Protein AF-A0A2V8VK00-F1 (afdb_monomer)

Nearest PDB structures (foldseek):
  5z41-assembly1_A-2  TM=3.852E-01  e=3.040E+00  Aquifex aeolicus VF5
  3bp3-assembly2_B  TM=2.885E-01  e=4.150E+00  Escherichia coli
  1in0-assembly2_B  TM=1.964E-01  e=1.967E+00  Haemophilus influenzae
  1o2f-assembly1_B  TM=2.904E-01  e=8.755E+00  Escherichia coli

Mean predicted aligned error: 4.81 Å

Secondary structure (DSSP, 8-state):
--PPP------EEEEEETTEEEEEEPPHHHHHHHHHTT---S-EEEETTEEEE---HHHHHHHHHHTTT-TTTT-EEEEEE---

pLDDT: mean 89.37, std 7.29, range [50.22, 97.0]

Radius of gyration: 15.13 Å; Cα contacts (8 Å, |Δi|>4): 91; chains: 1; bounding box: 39×24×43 Å

Structure (mmCIF, N/CA/C/O backbone):
data_AF-A0A2V8VK00-F1
#
_entry.id   AF-A0A2V8VK00-F1
#
loop_
_atom_site.group_PDB
_atom_site.id
_atom_site.type_symbol
_atom_site.label_atom_id
_atom_site.label_alt_id
_atom_site.label_comp_id
_atom_site.label_asym_id
_atom_site.label_entity_id
_atom_s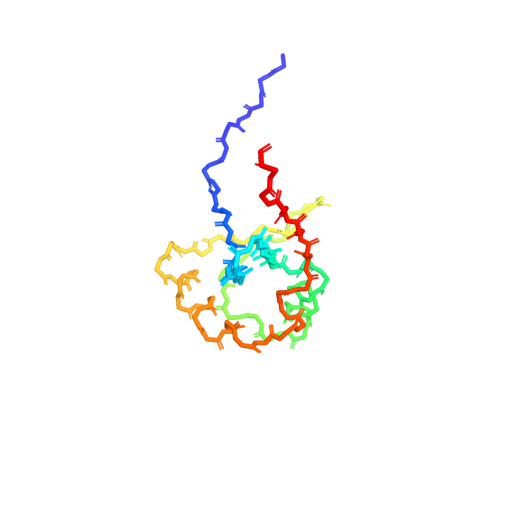ite.label_seq_id
_atom_site.pdbx_PDB_ins_code
_atom_site.Cartn_x
_atom_site.Cartn_y
_atom_site.Cartn_z
_atom_site.occupancy
_atom_site.B_iso_or_equiv
_atom_site.auth_seq_id
_atom_site.auth_comp_id
_atom_site.auth_asym_id
_atom_site.auth_atom_id
_atom_site.pdbx_PDB_model_num
ATOM 1 N N . MET A 1 1 ? 20.399 6.008 22.279 1.00 50.22 1 MET A N 1
ATOM 2 C CA . MET A 1 1 ? 19.010 6.296 21.865 1.00 50.22 1 MET A CA 1
ATOM 3 C C . MET A 1 1 ? 18.452 5.009 21.284 1.00 50.22 1 MET A C 1
ATOM 5 O O . MET A 1 1 ? 19.029 4.512 20.329 1.00 50.22 1 MET A O 1
ATOM 9 N N . TYR A 1 2 ? 17.465 4.399 21.939 1.00 63.78 2 TYR A N 1
ATOM 10 C CA . TYR A 1 2 ? 16.864 3.134 21.508 1.00 63.78 2 TYR A CA 1
ATOM 11 C C . TYR A 1 2 ? 15.609 3.472 20.708 1.00 63.78 2 TYR A C 1
ATOM 13 O O . TYR A 1 2 ? 14.691 4.077 21.257 1.00 63.78 2 TYR A O 1
ATOM 21 N N . TYR A 1 3 ? 15.599 3.146 19.420 1.00 72.81 3 TYR A N 1
ATOM 22 C CA . TYR A 1 3 ? 14.390 3.222 18.609 1.00 72.81 3 TYR A CA 1
ATOM 23 C C . TYR A 1 3 ? 13.737 1.841 18.652 1.00 72.81 3 TYR A C 1
ATOM 25 O O . TYR A 1 3 ? 14.394 0.876 18.257 1.00 72.81 3 TYR A O 1
ATOM 33 N N . PRO A 1 4 ? 12.502 1.704 19.160 1.00 73.62 4 PRO A N 1
ATOM 34 C CA . PRO A 1 4 ? 11.800 0.434 19.063 1.00 73.62 4 PRO A CA 1
ATOM 35 C C . PRO A 1 4 ? 11.635 0.074 17.581 1.00 73.62 4 PRO A C 1
ATOM 37 O O . PRO A 1 4 ? 11.187 0.898 16.785 1.00 73.62 4 PRO A O 1
ATOM 40 N N . SER A 1 5 ? 12.024 -1.145 17.206 1.00 76.31 5 SER A N 1
ATOM 41 C CA . SER A 1 5 ? 11.717 -1.692 15.886 1.00 76.31 5 SER A CA 1
ATOM 42 C C . SER A 1 5 ? 10.238 -2.051 15.839 1.00 76.31 5 SER A C 1
ATOM 44 O O . SER A 1 5 ? 9.747 -2.756 16.721 1.00 76.31 5 SER A O 1
ATOM 46 N N . ILE A 1 6 ? 9.542 -1.570 14.816 1.00 78.19 6 ILE A N 1
ATOM 47 C CA . ILE A 1 6 ? 8.149 -1.917 14.547 1.00 78.19 6 ILE A CA 1
ATOM 48 C C . ILE A 1 6 ? 8.150 -2.793 13.301 1.00 78.19 6 ILE A C 1
ATOM 50 O O . ILE A 1 6 ? 8.714 -2.402 12.278 1.00 78.19 6 ILE A O 1
ATOM 54 N N . ASP A 1 7 ? 7.523 -3.963 13.388 1.00 82.81 7 ASP A N 1
ATOM 55 C CA . ASP A 1 7 ? 7.307 -4.808 12.220 1.00 82.81 7 ASP A CA 1
ATOM 56 C C . ASP A 1 7 ? 6.365 -4.084 11.255 1.00 82.81 7 ASP A C 1
ATOM 58 O O . ASP A 1 7 ? 5.228 -3.751 11.593 1.00 82.81 7 ASP A O 1
ATOM 62 N N . ALA A 1 8 ? 6.857 -3.816 10.050 1.00 86.88 8 ALA A N 1
ATOM 63 C CA . ALA A 1 8 ? 6.148 -3.058 9.032 1.00 86.88 8 ALA A CA 1
ATOM 64 C C . ALA A 1 8 ? 6.143 -3.813 7.702 1.00 86.88 8 ALA A C 1
ATOM 66 O O . ALA A 1 8 ? 7.021 -4.627 7.413 1.00 86.88 8 ALA A O 1
ATOM 67 N N . HIS A 1 9 ? 5.148 -3.511 6.872 1.00 88.81 9 HIS A N 1
ATOM 68 C CA . HIS 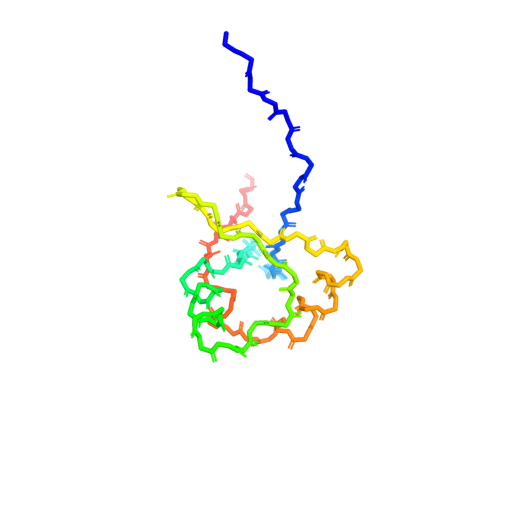A 1 9 ? 5.040 -4.055 5.526 1.00 88.81 9 HIS A CA 1
ATOM 69 C C . HIS A 1 9 ? 5.402 -2.975 4.509 1.00 88.81 9 HIS A C 1
ATOM 71 O O . HIS A 1 9 ? 4.890 -1.860 4.575 1.00 88.81 9 HIS A O 1
ATOM 77 N N . ALA A 1 10 ? 6.236 -3.333 3.536 1.00 88.56 10 ALA A N 1
ATOM 78 C CA . ALA A 1 10 ? 6.383 -2.571 2.306 1.00 88.56 10 ALA A CA 1
ATOM 79 C C . ALA A 1 10 ? 5.467 -3.186 1.246 1.00 88.56 10 ALA A C 1
ATOM 81 O O . ALA A 1 10 ? 5.481 -4.400 1.031 1.00 88.56 10 ALA A O 1
ATOM 82 N N . ILE A 1 11 ? 4.660 -2.352 0.599 1.00 90.06 11 ILE A N 1
ATOM 83 C CA . ILE A 1 11 ? 3.687 -2.788 -0.397 1.00 90.06 11 ILE A CA 1
ATOM 84 C C . ILE A 1 11 ? 3.861 -1.921 -1.635 1.00 90.06 11 ILE A C 1
ATOM 86 O O . ILE A 1 11 ? 3.800 -0.696 -1.552 1.00 90.06 11 ILE A O 1
ATOM 90 N N . ALA A 1 12 ? 4.050 -2.567 -2.780 1.00 92.12 12 ALA A N 1
ATOM 91 C CA . ALA A 1 12 ? 4.181 -1.889 -4.055 1.00 92.12 12 ALA A CA 1
ATOM 92 C C . ALA A 1 12 ? 3.569 -2.710 -5.188 1.00 92.12 12 ALA A C 1
ATOM 94 O O . ALA A 1 12 ? 3.592 -3.945 -5.170 1.00 92.12 12 ALA A O 1
ATOM 95 N N . ARG A 1 13 ? 3.089 -2.007 -6.213 1.00 91.94 13 ARG A N 1
ATOM 96 C CA . ARG A 1 13 ? 2.847 -2.575 -7.534 1.00 91.94 13 ARG A CA 1
ATOM 97 C C . ARG A 1 13 ? 4.172 -2.629 -8.283 1.00 91.94 13 ARG A C 1
ATOM 99 O O . ARG A 1 13 ? 4.884 -1.632 -8.363 1.00 91.94 13 ARG A O 1
ATOM 106 N N . ILE A 1 14 ? 4.483 -3.787 -8.851 1.00 92.69 14 ILE A N 1
ATOM 107 C CA . ILE A 1 14 ? 5.721 -4.008 -9.596 1.00 92.69 14 ILE A CA 1
ATOM 108 C C . ILE A 1 14 ? 5.376 -4.324 -11.047 1.00 92.69 14 ILE A C 1
ATOM 110 O O . ILE A 1 14 ? 4.532 -5.179 -11.317 1.00 92.69 14 ILE A O 1
ATOM 114 N N . TRP A 1 15 ? 6.041 -3.642 -11.975 1.00 93.94 15 TRP A N 1
ATOM 115 C CA . TRP A 1 15 ? 5.967 -3.919 -13.403 1.00 93.94 15 TRP A CA 1
ATOM 116 C C . TRP A 1 15 ? 7.374 -4.108 -13.957 1.00 93.94 15 TRP A C 1
ATOM 118 O O . TRP A 1 15 ? 8.263 -3.310 -13.678 1.00 93.94 15 TRP A O 1
ATOM 128 N N . LEU A 1 16 ? 7.578 -5.168 -14.732 1.00 95.88 16 LEU A N 1
ATOM 129 C CA . LEU A 1 16 ? 8.851 -5.448 -15.383 1.00 95.88 16 LEU A CA 1
ATOM 130 C C . LEU A 1 16 ? 8.630 -5.451 -16.893 1.00 95.88 16 LEU A C 1
ATOM 132 O O . LEU A 1 16 ? 7.877 -6.282 -17.401 1.00 95.88 16 LEU A O 1
ATOM 136 N N . ASP A 1 17 ? 9.299 -4.544 -17.598 1.00 96.00 17 ASP A N 1
ATOM 137 C CA . ASP A 1 17 ? 9.306 -4.486 -19.058 1.00 96.00 17 ASP A CA 1
ATOM 138 C C . ASP A 1 17 ? 10.749 -4.431 -19.574 1.00 96.00 17 ASP A C 1
ATOM 140 O O . ASP A 1 17 ? 11.459 -3.443 -19.400 1.00 96.00 17 ASP A O 1
ATOM 144 N N . LYS A 1 18 ? 11.193 -5.516 -20.219 1.00 94.69 18 LYS A N 1
ATOM 145 C CA . LYS A 1 18 ? 12.557 -5.699 -20.750 1.00 94.69 18 LYS A CA 1
ATOM 146 C C . LYS A 1 18 ? 13.656 -5.417 -19.712 1.00 94.69 18 LYS A C 1
ATOM 148 O O . LYS A 1 18 ? 13.984 -6.286 -18.904 1.00 94.69 18 LYS A O 1
ATOM 153 N N . ASP A 1 19 ? 14.244 -4.228 -19.791 1.00 96.19 19 ASP A N 1
ATOM 154 C CA . ASP A 1 19 ? 15.362 -3.751 -18.980 1.00 96.19 19 ASP A CA 1
ATOM 155 C C . ASP A 1 19 ? 14.912 -2.692 -17.962 1.00 96.19 19 ASP A C 1
ATOM 157 O O . ASP A 1 19 ? 15.752 -2.080 -17.311 1.00 96.19 19 ASP A O 1
ATOM 161 N N . GLU A 1 20 ? 13.606 -2.474 -17.805 1.00 97.00 20 GLU A N 1
ATOM 162 C CA . GLU A 1 20 ? 13.021 -1.527 -16.864 1.00 97.00 20 GLU A CA 1
ATOM 163 C C . GLU A 1 20 ? 12.162 -2.240 -15.813 1.00 97.00 20 GLU A C 1
ATOM 165 O O . GLU A 1 20 ? 11.247 -3.000 -16.133 1.00 97.00 20 GLU A O 1
ATOM 170 N N . LEU A 1 21 ? 12.443 -1.945 -14.546 1.00 96.50 21 LEU A N 1
ATOM 171 C CA . LEU A 1 21 ? 11.626 -2.296 -13.393 1.00 96.50 21 LEU A CA 1
ATOM 172 C C . LEU A 1 21 ? 10.961 -1.022 -12.865 1.00 96.50 21 LEU A C 1
ATOM 174 O O . LEU A 1 21 ? 11.637 -0.121 -12.365 1.00 96.50 21 LEU A O 1
ATOM 178 N N . THR A 1 22 ? 9.637 -0.963 -12.948 1.00 95.94 22 THR A N 1
ATOM 179 C CA . THR A 1 22 ? 8.819 0.084 -12.335 1.00 95.94 22 THR A CA 1
ATOM 180 C C . THR A 1 22 ? 8.270 -0.432 -11.009 1.00 95.94 22 THR A C 1
ATOM 182 O O . THR A 1 22 ? 7.600 -1.466 -10.963 1.00 95.94 22 THR A O 1
ATOM 185 N N . ILE A 1 23 ? 8.531 0.293 -9.929 1.00 95.44 23 ILE A N 1
ATOM 186 C CA . ILE A 1 23 ? 7.989 0.032 -8.595 1.00 95.44 23 ILE A CA 1
ATOM 187 C C . ILE A 1 23 ? 7.104 1.217 -8.245 1.00 95.44 23 ILE A C 1
ATOM 189 O O . ILE A 1 23 ? 7.555 2.354 -8.333 1.00 95.44 23 ILE A O 1
ATOM 193 N N . ARG A 1 24 ? 5.855 0.969 -7.859 1.00 95.00 24 ARG A N 1
ATOM 194 C CA . ARG A 1 24 ? 4.946 2.013 -7.390 1.00 95.00 24 ARG A CA 1
ATOM 195 C C . ARG A 1 24 ? 4.432 1.686 -6.002 1.00 95.00 24 ARG A C 1
ATOM 197 O O . ARG A 1 24 ? 3.698 0.709 -5.850 1.00 95.00 24 ARG A O 1
ATOM 204 N N . PHE A 1 25 ? 4.844 2.457 -5.005 1.00 94.00 25 PHE A N 1
ATOM 205 C CA . PHE A 1 25 ? 4.372 2.308 -3.630 1.00 94.00 25 PHE A CA 1
ATOM 206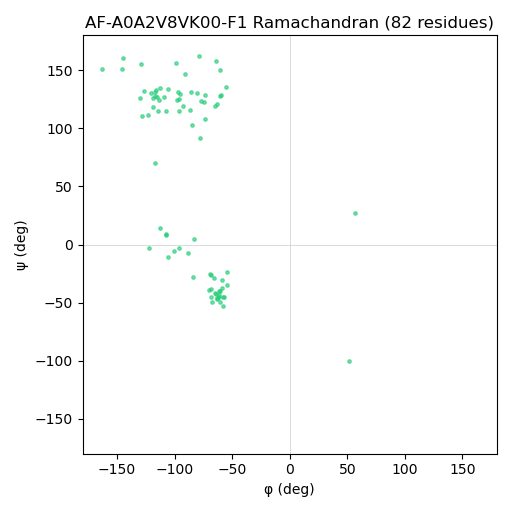 C C . PHE A 1 25 ? 2.987 2.935 -3.454 1.00 94.00 25 PHE A C 1
ATOM 208 O O . PHE A 1 25 ? 2.530 3.713 -4.294 1.00 94.00 25 PHE A O 1
ATOM 215 N N . LEU A 1 26 ? 2.306 2.540 -2.375 1.00 91.88 26 LEU A N 1
ATOM 216 C CA . LEU A 1 26 ? 1.045 3.153 -1.968 1.00 91.88 26 LEU A CA 1
ATOM 217 C C . LEU A 1 26 ? 1.274 4.644 -1.684 1.00 91.88 26 LEU A C 1
ATOM 219 O O . LEU A 1 26 ? 2.151 4.995 -0.897 1.00 91.88 26 LEU A O 1
ATOM 223 N N . ASP A 1 27 ? 0.472 5.505 -2.299 1.00 92.44 27 ASP A N 1
ATOM 224 C CA . ASP A 1 27 ? 0.577 6.949 -2.134 1.00 92.44 27 ASP A CA 1
ATOM 225 C C . ASP A 1 27 ? -0.027 7.397 -0.794 1.00 92.44 27 ASP A C 1
ATOM 227 O O . ASP A 1 27 ? -1.199 7.148 -0.487 1.00 92.44 27 ASP A O 1
ATOM 231 N N . GLU A 1 28 ? 0.786 8.077 0.015 1.00 89.19 28 GLU A N 1
ATOM 232 C CA . GLU A 1 28 ? 0.391 8.553 1.343 1.00 89.19 28 GLU A CA 1
ATOM 233 C C . GLU A 1 28 ? -0.785 9.536 1.277 1.00 89.19 28 GLU A C 1
ATOM 235 O O . GLU A 1 28 ? -1.705 9.458 2.094 1.00 89.19 28 GLU A O 1
ATOM 240 N N . LYS A 1 29 ? -0.803 10.444 0.291 1.00 91.00 29 LYS A N 1
ATOM 241 C CA . LYS A 1 29 ? -1.863 11.456 0.163 1.00 91.00 29 LYS A CA 1
ATOM 242 C C . LYS A 1 29 ? -3.173 10.812 -0.257 1.00 91.00 29 LYS A C 1
ATOM 244 O O . LYS A 1 29 ? -4.230 11.200 0.248 1.00 91.00 29 LYS A O 1
ATOM 249 N N . TRP A 1 30 ? -3.115 9.833 -1.157 1.00 92.50 30 TRP A N 1
ATOM 250 C CA . TRP A 1 30 ? -4.280 9.044 -1.536 1.00 92.50 30 TRP A CA 1
ATOM 251 C C . TRP A 1 30 ? -4.838 8.299 -0.320 1.00 92.50 30 TRP A C 1
ATOM 253 O O . TRP A 1 30 ? -6.025 8.446 -0.021 1.00 92.50 30 TRP A O 1
ATOM 263 N N . ALA A 1 31 ? -3.996 7.589 0.440 1.00 89.94 31 ALA A N 1
ATOM 264 C CA . ALA A 1 31 ? -4.431 6.847 1.626 1.00 89.94 31 ALA A CA 1
ATOM 265 C C . ALA A 1 31 ? -5.035 7.779 2.690 1.00 89.94 31 ALA A C 1
ATOM 267 O O . ALA A 1 31 ? -6.131 7.523 3.195 1.00 89.94 31 ALA A O 1
ATOM 268 N N . TRP A 1 32 ? -4.376 8.909 2.963 1.00 89.50 32 TRP A N 1
ATOM 269 C CA . TRP A 1 32 ? -4.863 9.932 3.888 1.00 89.50 32 TRP A CA 1
ATOM 270 C C . TRP A 1 32 ? -6.243 10.458 3.477 1.00 89.50 32 TRP A C 1
ATOM 272 O O . TRP A 1 32 ? -7.150 10.545 4.310 1.00 89.50 32 TRP A O 1
ATOM 282 N N . LYS A 1 33 ? -6.439 10.745 2.184 1.00 91.75 33 LYS A N 1
ATOM 283 C CA . LYS A 1 33 ? -7.725 11.198 1.642 1.00 91.75 33 LYS A CA 1
ATOM 284 C C . LYS A 1 33 ? -8.817 10.141 1.808 1.00 91.75 33 LYS A C 1
ATOM 286 O O . LYS A 1 33 ? -9.906 10.480 2.263 1.00 91.75 33 LYS A O 1
ATOM 291 N N . GLN A 1 34 ? -8.538 8.873 1.489 1.00 91.25 34 GLN A N 1
ATOM 292 C CA . GLN A 1 34 ? -9.521 7.795 1.659 1.00 91.25 34 GLN A CA 1
ATOM 293 C C . GLN A 1 34 ? -9.979 7.666 3.117 1.00 91.25 34 GLN A C 1
ATOM 295 O O . GLN A 1 34 ? -11.159 7.419 3.371 1.00 91.25 34 GLN A O 1
ATOM 300 N N . ILE A 1 35 ? -9.072 7.865 4.077 1.00 89.50 35 ILE A N 1
ATOM 301 C CA . ILE A 1 35 ? -9.399 7.811 5.506 1.00 89.50 35 ILE A CA 1
ATOM 302 C C . ILE A 1 35 ? -10.316 8.966 5.904 1.00 89.50 35 ILE A C 1
ATOM 304 O O . ILE A 1 35 ? -11.369 8.737 6.496 1.00 89.50 35 ILE A O 1
ATOM 308 N N . HIS A 1 36 ? -9.967 10.196 5.523 1.00 88.81 36 HIS A N 1
ATOM 309 C CA . HIS A 1 36 ? -10.751 11.385 5.874 1.00 88.81 36 HIS A CA 1
ATOM 310 C C . HIS A 1 36 ? -12.116 11.424 5.175 1.00 88.81 36 HIS A C 1
ATOM 312 O O . HIS A 1 36 ? -13.072 11.982 5.709 1.00 88.81 36 HIS A O 1
ATOM 318 N N . GLU A 1 37 ? -12.242 10.779 4.016 1.00 92.94 37 GLU A N 1
ATOM 319 C CA . GLU A 1 37 ? -13.519 10.587 3.322 1.00 92.94 37 GLU A CA 1
ATOM 320 C C . GLU A 1 37 ? -14.329 9.386 3.849 1.00 92.94 37 GLU A C 1
ATOM 322 O O . GLU A 1 37 ? -15.379 9.076 3.288 1.00 92.94 37 GLU A O 1
ATOM 327 N N . SER A 1 38 ? -13.878 8.709 4.917 1.00 85.00 38 SER A N 1
ATOM 328 C CA . SER A 1 38 ? -14.509 7.496 5.477 1.00 85.00 38 SER A CA 1
ATOM 329 C C . SER A 1 38 ? -14.658 6.344 4.469 1.00 85.00 38 SER A C 1
ATOM 331 O O . SER A 1 38 ? -15.556 5.510 4.583 1.00 85.00 38 SER A O 1
ATOM 333 N N . LYS A 1 39 ? -13.777 6.294 3.466 1.00 84.25 39 LYS A N 1
ATOM 334 C CA . LYS A 1 39 ? -13.718 5.249 2.429 1.00 84.25 39 LYS A CA 1
ATOM 335 C C . LYS A 1 39 ? -12.637 4.204 2.701 1.00 84.25 39 LYS A C 1
ATOM 337 O O . LYS A 1 39 ? -12.542 3.216 1.978 1.00 84.25 39 LYS A O 1
ATOM 342 N N . PHE A 1 40 ? -11.820 4.408 3.730 1.00 84.06 40 PHE A N 1
ATOM 343 C CA . PHE A 1 40 ? -10.758 3.485 4.107 1.00 84.06 40 PHE A CA 1
ATOM 344 C C . PHE A 1 40 ? -11.290 2.404 5.048 1.00 84.06 40 PHE A C 1
ATOM 346 O O . PHE A 1 40 ? -11.729 2.689 6.158 1.00 84.06 40 PHE A O 1
ATOM 353 N N . SER A 1 41 ? -11.266 1.153 4.592 1.00 84.69 41 SER A N 1
ATOM 354 C CA . SER A 1 41 ? -11.885 0.023 5.297 1.00 84.69 41 SER A CA 1
ATOM 355 C C . SER A 1 41 ? -10.972 -0.673 6.308 1.00 84.69 41 SER A C 1
ATOM 357 O O . SER A 1 41 ? -11.413 -1.595 6.989 1.00 84.69 41 SER A O 1
ATOM 359 N N . LEU A 1 42 ? -9.690 -0.307 6.359 1.00 91.50 42 LEU A N 1
ATOM 360 C CA . LEU A 1 42 ? -8.697 -0.970 7.200 1.00 91.50 42 LEU A CA 1
ATOM 361 C C . LEU A 1 42 ? -8.590 -0.312 8.584 1.00 91.50 42 LEU A C 1
ATOM 363 O O . LEU A 1 42 ? -8.689 0.912 8.669 1.00 91.50 42 LEU A O 1
ATOM 367 N N . PRO A 1 43 ? -8.308 -1.084 9.653 1.00 92.56 43 PRO A N 1
ATOM 368 C CA . PRO A 1 43 ? -7.952 -0.531 10.955 1.00 92.56 43 PRO A CA 1
ATOM 369 C C . PRO A 1 43 ? -6.752 0.419 10.875 1.00 92.56 43 PRO A C 1
ATOM 371 O O . PRO A 1 43 ? -5.737 0.112 10.240 1.00 92.56 43 PRO A O 1
ATOM 374 N N . TYR A 1 44 ? -6.859 1.559 11.551 1.00 91.81 44 TYR A N 1
ATOM 375 C CA . TYR A 1 44 ? -5.780 2.531 11.677 1.00 91.81 44 TYR A CA 1
ATOM 376 C C . TYR A 1 44 ? -5.799 3.212 13.047 1.00 91.81 44 TYR A C 1
ATOM 378 O O . TYR A 1 44 ? -6.811 3.226 13.749 1.00 91.81 44 TYR A O 1
ATOM 386 N N . VAL A 1 45 ? -4.658 3.786 13.414 1.00 90.31 45 VAL A N 1
ATOM 387 C CA . VAL A 1 45 ? -4.473 4.639 14.584 1.00 90.31 45 VAL A CA 1
ATOM 388 C C . VAL A 1 45 ? -4.020 6.008 14.102 1.00 90.31 45 VAL A C 1
ATOM 390 O O . VAL A 1 45 ? -3.031 6.125 13.379 1.00 90.31 45 VAL A O 1
ATOM 393 N N . ASP A 1 46 ? -4.747 7.037 14.520 1.00 88.38 46 ASP A N 1
ATOM 394 C CA . ASP A 1 46 ? -4.344 8.429 14.359 1.00 88.38 46 ASP A CA 1
ATOM 395 C C . ASP A 1 46 ? -3.419 8.806 15.526 1.00 88.38 46 ASP A C 1
ATOM 397 O O . ASP A 1 46 ? -3.858 8.944 16.672 1.00 88.38 46 ASP A O 1
ATOM 401 N N . ALA A 1 47 ? -2.113 8.852 15.263 1.00 85.69 47 ALA A N 1
ATOM 402 C CA . ALA A 1 47 ? -1.100 9.234 16.237 1.00 85.69 47 ALA A CA 1
ATOM 403 C C . ALA A 1 47 ? -0.700 10.706 16.025 1.00 85.69 47 ALA A C 1
ATOM 405 O O . ALA A 1 47 ? -0.781 11.212 14.909 1.00 85.69 47 ALA A O 1
ATOM 406 N N . PRO A 1 48 ? -0.175 11.407 17.050 1.00 83.56 48 PRO A N 1
ATOM 407 C CA . PRO A 1 48 ? 0.068 12.854 16.979 1.00 83.56 48 PRO A CA 1
ATOM 408 C C . PRO A 1 48 ? 0.932 13.335 15.803 1.00 83.56 48 PRO A C 1
ATOM 410 O O . PRO A 1 48 ? 0.869 14.504 15.435 1.00 83.56 48 PRO A O 1
ATOM 413 N N . THR A 1 49 ? 1.774 12.462 15.246 1.00 84.44 49 THR A N 1
ATOM 414 C CA . THR A 1 49 ? 2.706 12.786 14.156 1.00 84.44 49 THR A CA 1
ATOM 415 C C . THR A 1 49 ? 2.520 11.925 12.912 1.00 84.44 49 THR A C 1
ATOM 417 O O . THR A 1 49 ? 3.272 12.100 11.957 1.00 84.44 49 THR A O 1
ATOM 420 N N . ALA A 1 50 ? 1.614 10.947 12.932 1.00 82.69 50 ALA A N 1
ATOM 421 C CA . ALA A 1 50 ? 1.496 9.970 11.859 1.00 82.69 50 ALA A CA 1
ATOM 422 C C . ALA A 1 50 ? 0.157 9.245 11.911 1.00 82.69 50 ALA A C 1
ATOM 424 O O . ALA A 1 50 ? -0.375 8.968 12.982 1.00 82.69 50 ALA A O 1
ATOM 425 N N . LEU A 1 51 ? -0.311 8.822 10.744 1.00 85.12 51 LEU A N 1
ATOM 426 C CA . LEU A 1 51 ? -1.374 7.842 10.654 1.00 85.12 51 LEU A CA 1
ATOM 427 C C . LEU A 1 51 ? -0.758 6.459 10.451 1.00 85.12 51 LEU A C 1
ATOM 429 O O . LEU A 1 51 ? 0.020 6.248 9.521 1.00 85.12 51 LEU A O 1
ATOM 433 N N . VAL A 1 52 ? -1.105 5.513 11.321 1.00 88.25 52 VAL A N 1
ATOM 434 C CA . VAL A 1 52 ? -0.549 4.156 11.294 1.00 88.25 52 VAL A CA 1
ATOM 435 C C . VAL A 1 52 ? -1.651 3.168 10.951 1.00 88.25 52 VAL A C 1
ATOM 437 O O . VAL A 1 52 ? -2.586 2.983 11.724 1.00 88.25 52 VAL A O 1
ATOM 440 N N . VAL A 1 53 ? -1.539 2.502 9.803 1.00 89.88 53 VAL A N 1
ATOM 441 C CA . VAL A 1 53 ? -2.430 1.392 9.437 1.00 89.88 53 VAL A CA 1
ATOM 442 C C . VAL A 1 53 ? -2.042 0.164 10.263 1.00 89.88 53 VAL A C 1
ATOM 444 O O . VAL A 1 53 ? -0.897 -0.281 10.214 1.00 89.88 53 VAL A O 1
ATOM 447 N N . THR A 1 54 ? -2.990 -0.381 11.025 1.00 91.62 54 THR A N 1
ATOM 448 C CA . THR A 1 54 ? -2.771 -1.481 11.986 1.00 91.62 54 THR A CA 1
ATOM 449 C C . THR A 1 54 ? -3.462 -2.783 11.578 1.00 91.62 54 THR A C 1
ATOM 451 O O . THR A 1 54 ? -3.597 -3.706 12.380 1.00 91.62 54 THR A O 1
ATOM 454 N N . ALA A 1 55 ? -3.901 -2.864 10.323 1.00 91.75 55 ALA A N 1
ATOM 455 C CA . ALA A 1 55 ? -4.517 -4.046 9.742 1.00 91.75 55 ALA A CA 1
ATOM 456 C C . ALA A 1 55 ? -3.583 -5.267 9.749 1.00 91.75 55 ALA A C 1
ATOM 458 O O . ALA A 1 55 ? -2.362 -5.152 9.610 1.00 91.75 55 ALA A O 1
ATOM 459 N N . SER A 1 56 ? -4.172 -6.457 9.840 1.00 92.31 56 SER A N 1
ATOM 460 C CA . SER A 1 56 ? -3.440 -7.713 9.680 1.00 92.31 56 SER A CA 1
ATOM 461 C C . SER A 1 56 ? -2.862 -7.856 8.265 1.00 92.31 56 SER A C 1
ATOM 463 O O . SER A 1 56 ? -3.371 -7.287 7.295 1.00 92.31 56 SER A O 1
ATOM 465 N N . THR A 1 57 ? -1.829 -8.691 8.105 1.00 91.94 57 THR A N 1
ATOM 466 C CA . THR A 1 57 ? -1.253 -9.004 6.785 1.00 91.94 57 THR A CA 1
ATOM 467 C C . THR A 1 57 ? -2.307 -9.508 5.790 1.00 91.94 57 THR A C 1
ATOM 469 O O . THR A 1 57 ? -2.215 -9.219 4.597 1.00 91.94 57 THR A O 1
ATOM 472 N N . GLU A 1 58 ? -3.315 -10.259 6.248 1.00 93.62 58 GLU A N 1
ATOM 473 C CA . GLU A 1 58 ? -4.389 -10.763 5.385 1.00 93.62 58 GLU A CA 1
ATOM 474 C C . GLU A 1 58 ? -5.294 -9.631 4.876 1.00 93.62 58 GLU A C 1
ATOM 476 O O . GLU A 1 58 ? -5.594 -9.567 3.681 1.00 93.62 58 GLU A O 1
ATOM 481 N N . GLU 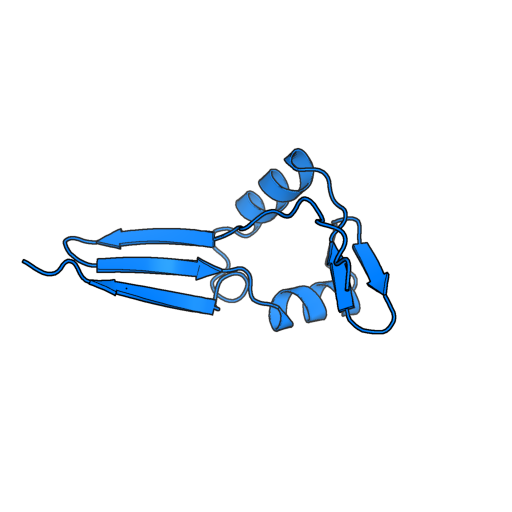A 1 59 ? -5.696 -8.716 5.757 1.00 93.69 59 GLU A N 1
ATOM 482 C CA . GLU A 1 59 ? -6.509 -7.551 5.395 1.00 93.69 59 GLU A CA 1
ATOM 483 C C . GLU A 1 59 ? -5.751 -6.611 4.454 1.00 93.69 59 GLU A C 1
ATOM 485 O O . GLU A 1 59 ? -6.305 -6.193 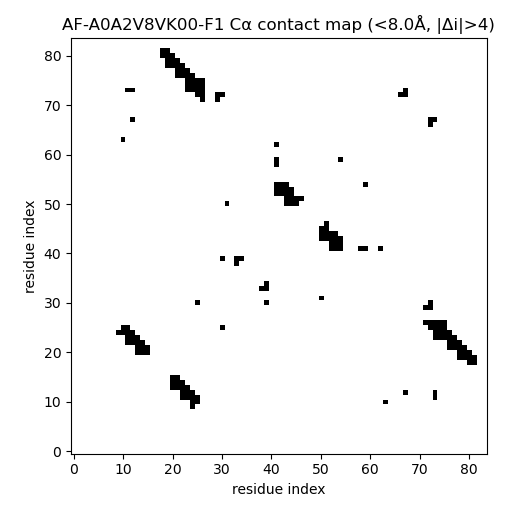3.435 1.00 93.69 59 GLU A O 1
ATOM 490 N N . LEU A 1 60 ? -4.463 -6.363 4.726 1.00 92.25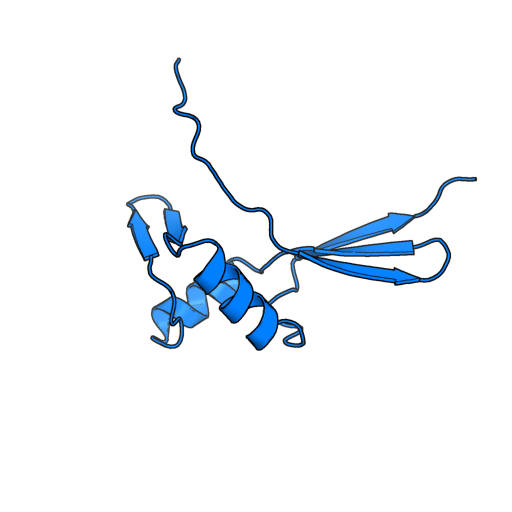 60 LEU A N 1
ATOM 491 C CA . LEU A 1 60 ? -3.590 -5.589 3.839 1.00 92.25 60 LEU A CA 1
ATOM 492 C C . LEU A 1 60 ? -3.521 -6.217 2.444 1.00 92.25 60 LEU A C 1
ATOM 494 O O . LEU A 1 60 ? -3.682 -5.518 1.449 1.00 92.25 60 LEU A O 1
ATOM 498 N N . ARG A 1 61 ? -3.351 -7.541 2.339 1.00 92.44 61 ARG A N 1
ATOM 499 C CA . ARG A 1 61 ? -3.333 -8.230 1.036 1.00 92.44 61 ARG A CA 1
ATOM 500 C C . ARG A 1 61 ? -4.645 -8.067 0.275 1.00 92.44 61 ARG A C 1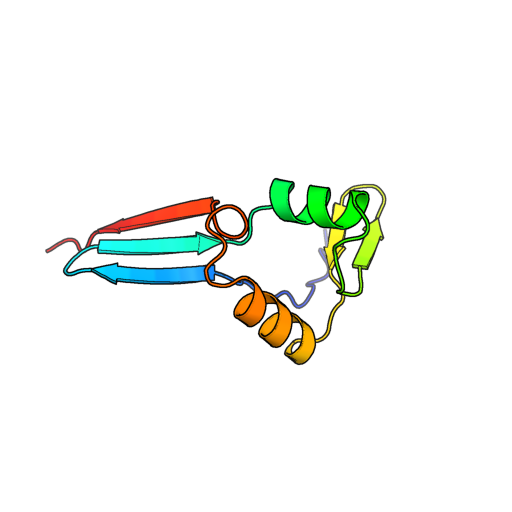
ATOM 502 O O . ARG A 1 61 ? -4.608 -7.812 -0.930 1.00 92.44 61 ARG A O 1
ATOM 509 N N . LYS A 1 62 ? -5.790 -8.200 0.952 1.00 93.44 62 LYS A N 1
ATOM 510 C CA . LYS A 1 62 ? -7.113 -8.015 0.327 1.00 93.44 62 LYS A CA 1
ATOM 511 C C . LYS A 1 62 ? -7.286 -6.587 -0.179 1.00 93.44 62 LYS A C 1
ATOM 513 O O . LYS A 1 62 ? -7.669 -6.401 -1.330 1.00 93.44 62 LYS A O 1
ATOM 518 N N . PHE A 1 63 ? -6.940 -5.605 0.649 1.00 92.12 63 PHE A N 1
ATOM 519 C CA . PHE A 1 63 ? -6.986 -4.190 0.295 1.00 92.12 63 PHE A CA 1
ATOM 520 C C . PHE A 1 63 ? -6.126 -3.882 -0.933 1.00 92.12 63 PHE A C 1
ATOM 522 O O . PHE A 1 63 ? -6.615 -3.364 -1.932 1.00 92.12 63 PHE A O 1
ATOM 529 N N . VAL A 1 64 ? -4.860 -4.289 -0.907 1.00 91.12 64 VAL A N 1
ATOM 530 C CA . VAL A 1 64 ? -3.923 -4.055 -2.013 1.00 91.12 64 VAL A CA 1
ATOM 531 C C . VAL A 1 64 ? -4.404 -4.706 -3.299 1.00 91.12 64 VAL A C 1
ATOM 533 O O . VAL A 1 64 ? -4.318 -4.095 -4.355 1.00 91.12 64 VAL A O 1
ATOM 536 N N . THR A 1 65 ? -4.955 -5.917 -3.214 1.00 91.06 65 THR A N 1
ATOM 537 C CA . THR A 1 65 ? -5.513 -6.612 -4.380 1.00 91.06 65 THR A CA 1
ATOM 538 C C . THR A 1 65 ? -6.725 -5.869 -4.946 1.00 91.06 65 THR A C 1
ATOM 540 O O . THR A 1 65 ? -6.835 -5.727 -6.160 1.00 91.06 65 THR A O 1
ATOM 543 N N . ALA A 1 66 ? -7.610 -5.356 -4.086 1.00 92.00 66 ALA A N 1
ATOM 544 C CA . ALA A 1 66 ? -8.795 -4.605 -4.501 1.00 92.00 66 ALA A CA 1
ATOM 545 C C . ALA A 1 66 ? -8.456 -3.266 -5.181 1.00 92.00 66 ALA A C 1
ATOM 547 O O . ALA A 1 66 ? -9.210 -2.810 -6.038 1.00 92.00 66 ALA A O 1
ATOM 548 N N . HIS A 1 67 ? -7.319 -2.663 -4.829 1.00 91.19 67 HIS A N 1
ATOM 549 C CA . HIS A 1 67 ? -6.858 -1.377 -5.360 1.00 91.19 67 HIS A CA 1
ATOM 550 C C . HIS A 1 67 ? -5.667 -1.500 -6.326 1.00 91.19 67 HIS A C 1
ATOM 552 O O . HIS A 1 67 ? -5.106 -0.487 -6.732 1.00 91.19 67 HIS A O 1
ATOM 558 N N . ALA A 1 68 ? -5.270 -2.714 -6.724 1.00 87.31 68 ALA A N 1
ATOM 559 C CA . ALA A 1 68 ? -4.041 -2.948 -7.492 1.00 87.31 68 ALA A CA 1
ATOM 560 C C . ALA A 1 68 ? -4.005 -2.201 -8.840 1.00 87.31 68 ALA A C 1
ATOM 562 O O . ALA A 1 68 ? -2.935 -1.807 -9.315 1.00 87.31 68 ALA A O 1
ATOM 563 N N . ASP A 1 69 ? -5.174 -1.995 -9.449 1.00 89.00 69 ASP A N 1
ATOM 564 C CA . ASP A 1 69 ? -5.330 -1.288 -10.721 1.00 89.00 69 ASP A CA 1
ATOM 565 C C . ASP A 1 69 ? -5.690 0.197 -10.582 1.00 89.00 69 ASP A C 1
ATOM 567 O O . ASP A 1 69 ? -5.724 0.908 -11.591 1.00 89.00 69 ASP A O 1
ATOM 571 N N . ASP A 1 70 ? -5.882 0.689 -9.357 1.00 91.12 70 ASP A N 1
ATOM 572 C CA . ASP A 1 70 ? -6.030 2.116 -9.091 1.00 91.12 70 ASP A CA 1
ATOM 573 C C . ASP A 1 70 ? -4.659 2.798 -9.233 1.00 91.12 70 ASP A C 1
ATOM 575 O O . ASP A 1 70 ? -3.739 2.613 -8.433 1.00 91.12 70 ASP A O 1
ATOM 579 N N . LYS A 1 71 ? -4.510 3.569 -10.313 1.00 88.56 71 LYS A N 1
ATOM 580 C CA . LYS A 1 71 ? -3.264 4.275 -10.633 1.00 88.56 71 LYS A CA 1
ATOM 581 C C . LYS A 1 71 ? -2.966 5.408 -9.655 1.00 88.56 71 LYS A C 1
ATOM 583 O O . LYS A 1 71 ? -1.797 5.752 -9.517 1.00 88.56 71 LYS A O 1
ATOM 588 N N . ASP A 1 72 ? -3.993 5.957 -9.012 1.00 92.62 72 ASP A N 1
ATOM 589 C CA . ASP A 1 72 ? -3.847 7.035 -8.037 1.00 92.62 72 ASP A CA 1
ATOM 590 C C . ASP A 1 72 ? -3.500 6.469 -6.654 1.00 92.62 72 ASP A C 1
ATOM 592 O O . ASP A 1 72 ? -2.829 7.132 -5.871 1.00 92.62 72 ASP A O 1
ATOM 596 N N . ALA A 1 73 ? -3.915 5.230 -6.358 1.00 92.31 73 ALA A N 1
ATOM 597 C CA . ALA A 1 73 ? -3.523 4.541 -5.129 1.00 92.31 73 ALA A CA 1
ATOM 598 C C . ALA A 1 73 ? -2.031 4.190 -5.111 1.00 92.31 73 ALA A C 1
ATOM 600 O O . ALA A 1 73 ? -1.389 4.286 -4.070 1.00 92.31 73 ALA A O 1
ATOM 601 N N . PHE A 1 74 ? -1.471 3.794 -6.258 1.00 93.38 74 PHE A N 1
ATOM 602 C CA . PHE A 1 74 ? -0.062 3.423 -6.401 1.00 93.38 74 PHE A CA 1
ATOM 603 C C . PHE A 1 74 ? 0.656 4.370 -7.365 1.00 93.38 74 PHE A C 1
ATOM 605 O O . PHE A 1 74 ? 0.994 3.977 -8.486 1.00 93.38 74 PHE A O 1
ATOM 612 N N . SER A 1 75 ? 0.867 5.619 -6.941 1.00 92.81 75 SER A N 1
ATOM 613 C CA . SER A 1 75 ? 1.510 6.668 -7.747 1.00 92.81 75 SER A CA 1
ATOM 614 C C . SER A 1 75 ? 2.942 7.021 -7.338 1.00 92.81 75 SER A C 1
ATOM 616 O O . SER A 1 75 ? 3.613 7.718 -8.099 1.00 92.81 75 SER A O 1
ATOM 618 N N . ASP A 1 76 ? 3.436 6.542 -6.192 1.00 91.56 76 ASP A N 1
ATOM 619 C CA . ASP A 1 76 ? 4.807 6.819 -5.740 1.00 91.56 76 ASP A CA 1
ATOM 620 C C . ASP A 1 76 ? 5.823 5.942 -6.493 1.00 91.56 76 ASP A C 1
ATOM 622 O O . ASP A 1 76 ? 6.064 4.786 -6.137 1.00 91.56 76 ASP A O 1
ATOM 626 N N . GLU A 1 77 ? 6.338 6.463 -7.609 1.00 94.12 77 GLU A N 1
ATOM 627 C CA . GLU A 1 77 ? 7.061 5.700 -8.624 1.00 94.12 77 GLU A CA 1
ATOM 628 C C . GLU A 1 77 ? 8.590 5.766 -8.494 1.00 94.12 77 GLU A C 1
ATOM 630 O O . GLU A 1 77 ? 9.207 6.830 -8.501 1.00 94.12 77 GLU A O 1
ATOM 635 N N . TYR A 1 78 ? 9.207 4.588 -8.553 1.00 94.94 78 TYR A N 1
ATOM 636 C CA . TYR A 1 78 ? 10.635 4.384 -8.745 1.00 94.94 78 TYR A CA 1
ATOM 637 C C . TYR A 1 78 ? 10.869 3.569 -10.016 1.00 94.94 78 TYR A C 1
ATOM 639 O O . TYR A 1 78 ? 10.278 2.505 -10.212 1.00 94.94 78 T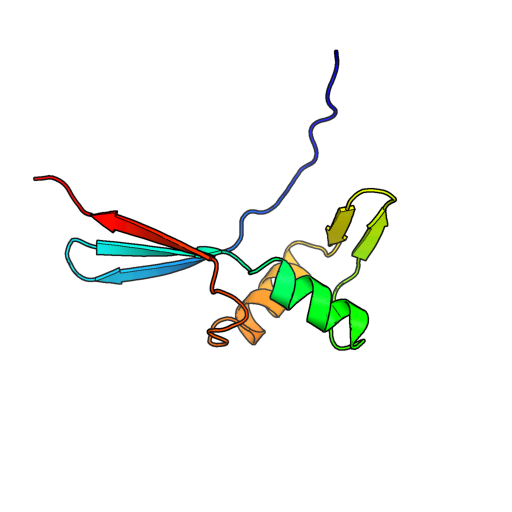YR A O 1
ATOM 647 N N . ARG A 1 79 ? 11.771 4.047 -10.877 1.00 96.12 79 ARG A N 1
ATOM 648 C CA . ARG A 1 79 ? 12.175 3.352 -12.105 1.00 96.12 79 ARG A CA 1
ATO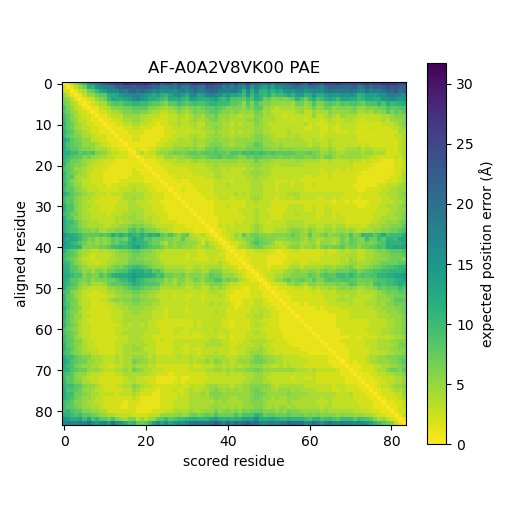M 649 C C . ARG A 1 79 ? 13.630 2.935 -11.999 1.00 96.12 79 ARG A C 1
ATOM 651 O O . ARG A 1 79 ? 14.506 3.767 -11.767 1.00 96.12 79 ARG A O 1
ATOM 658 N N . LEU A 1 80 ? 13.882 1.646 -12.175 1.00 96.19 80 LEU A N 1
ATOM 659 C CA . LEU A 1 80 ? 15.214 1.060 -12.170 1.00 96.19 80 LEU A CA 1
ATOM 660 C C . LEU A 1 80 ? 15.494 0.473 -13.552 1.00 96.19 80 LEU A C 1
ATOM 662 O O . LEU A 1 80 ? 14.662 -0.246 -14.100 1.00 96.19 80 LEU A O 1
ATOM 666 N N . PHE A 1 81 ? 16.671 0.762 -14.103 1.00 96.12 81 PHE A N 1
ATOM 667 C CA . PHE A 1 81 ? 17.088 0.271 -15.415 1.00 96.12 81 PHE A CA 1
ATOM 668 C C . PHE A 1 81 ? 18.242 -0.716 -15.260 1.00 96.12 81 PHE A C 1
ATOM 670 O O . PHE A 1 81 ? 19.197 -0.451 -14.524 1.00 96.12 81 PHE A O 1
ATOM 677 N N . ARG A 1 82 ? 18.175 -1.852 -15.957 1.00 93.75 82 ARG A N 1
ATOM 678 C CA . ARG A 1 82 ? 19.273 -2.817 -16.009 1.00 93.75 82 ARG A CA 1
ATOM 679 C C . ARG A 1 82 ? 20.482 -2.149 -16.659 1.00 93.75 82 ARG A C 1
ATOM 681 O O . ARG A 1 82 ? 20.430 -1.730 -17.812 1.00 93.75 82 ARG A O 1
ATOM 688 N N . VAL A 1 83 ? 21.586 -2.102 -15.925 1.00 91.00 83 VAL A N 1
ATOM 689 C CA . VAL A 1 83 ? 22.892 -1.731 -16.472 1.00 91.00 83 VAL A CA 1
ATOM 690 C C . VAL A 1 83 ? 23.531 -2.996 -17.048 1.00 91.00 83 VAL A C 1
ATOM 692 O O . VAL A 1 83 ? 23.493 -4.044 -16.404 1.00 91.00 83 VAL A O 1
ATOM 695 N N . LYS A 1 84 ? 24.029 -2.911 -18.285 1.00 73.25 84 LYS A N 1
ATOM 696 C CA . LYS A 1 84 ? 24.739 -4.003 -18.967 1.00 73.25 84 LYS A CA 1
ATOM 697 C C . LYS A 1 84 ? 26.146 -4.193 -18.423 1.00 73.25 84 LYS A C 1
ATOM 699 O O . LYS A 1 84 ? 26.779 -3.165 -18.099 1.00 73.25 84 LYS A O 1
#

Solvent-accessible surface area (backbone atoms only — not comparable to full-atom values): 5299 Å² total; per-residue (Å²): 137,87,77,85,85,72,96,77,84,90,62,65,53,76,46,78,56,99,56,36,40,39,40,16,29,65,24,66,67,46,53,52,49,33,47,77,69,72,69,52,89,66,52,64,45,87,46,101,88,48,77,44,77,67,50,52,74,67,56,48,51,51,51,49,63,76,43,65,81,40,61,68,45,39,56,47,74,47,79,48,68,68,80,132

Sequence (84 aa):
MYYPSIDAHAIARIWLDKDELTIRFLDEKWAWKQIHESKFSLPYVDAPTALVVTASTEELRKFVTAHADDKDAFSDEYRLFRVK

Foldseek 3Di:
DDDDDDDDDWDWQWDDDDFKIKTFGFDPVVQVVCVVVVNDPFDWDDDPVDIGGPHDPVVVVVVCVVCVPVCNRGVRIDMDGHDD